Protein AF-E9N9M7-F1 (afdb_monomer_lite)

Structure (mmCIF, N/CA/C/O backbone):
data_AF-E9N9M7-F1
#
_entry.id   AF-E9N9M7-F1
#
loop_
_atom_site.group_PDB
_atom_site.id
_atom_site.type_symbol
_atom_site.label_atom_id
_atom_site.label_alt_id
_atom_site.label_comp_id
_atom_site.label_asym_id
_atom_site.label_entity_id
_atom_site.label_seq_id
_atom_site.pdbx_PDB_ins_code
_atom_site.Cartn_x
_atom_site.Cartn_y
_atom_site.Cartn_z
_atom_site.occupancy
_atom_site.B_iso_or_equiv
_atom_site.auth_seq_id
_atom_site.auth_comp_id
_atom_site.auth_asym_id
_atom_site.auth_atom_id
_atom_site.pdbx_PDB_model_num
ATOM 1 N N . GLU A 1 1 ? 4.273 -11.406 -5.659 1.00 86.25 1 GLU A N 1
ATOM 2 C CA . GLU A 1 1 ? 4.274 -11.816 -7.077 1.00 86.25 1 GLU A CA 1
ATOM 3 C C . GLU A 1 1 ? 3.902 -10.610 -7.910 1.00 86.25 1 GLU A C 1
ATOM 5 O O . GLU A 1 1 ? 3.077 -9.820 -7.456 1.00 86.25 1 GLU A O 1
ATOM 10 N N . VAL A 1 2 ? 4.544 -10.433 -9.061 1.00 89.88 2 VAL A N 1
ATOM 11 C CA . VAL A 1 2 ? 4.288 -9.304 -9.957 1.00 89.88 2 VAL A CA 1
ATOM 12 C C . VAL A 1 2 ? 4.095 -9.856 -11.361 1.00 89.88 2 VAL A C 1
ATOM 14 O O . VAL A 1 2 ? 4.960 -10.567 -11.859 1.00 89.88 2 VAL A O 1
ATOM 17 N N . VAL A 1 3 ? 2.969 -9.521 -11.983 1.00 90.88 3 VAL A N 1
ATOM 18 C CA . VAL A 1 3 ? 2.641 -9.891 -13.361 1.00 90.88 3 VAL A CA 1
ATOM 19 C C . VAL A 1 3 ? 2.514 -8.609 -14.167 1.00 90.88 3 VAL A C 1
ATOM 21 O O . VAL A 1 3 ? 1.747 -7.718 -13.808 1.00 90.88 3 VAL A O 1
ATOM 24 N N . VAL A 1 4 ? 3.272 -8.495 -15.253 1.00 90.06 4 VAL A N 1
ATOM 25 C CA . VAL A 1 4 ? 3.254 -7.320 -16.129 1.00 90.06 4 VAL A CA 1
ATOM 26 C C . VAL A 1 4 ? 2.628 -7.716 -17.454 1.00 90.06 4 VAL A C 1
ATOM 28 O O . VAL A 1 4 ? 3.071 -8.663 -18.094 1.00 90.06 4 VAL A O 1
ATOM 31 N N . THR A 1 5 ? 1.601 -6.984 -17.874 1.00 90.62 5 THR A N 1
ATOM 32 C CA . THR A 1 5 ? 0.935 -7.195 -19.163 1.00 90.62 5 THR A CA 1
ATOM 33 C C . THR A 1 5 ? 1.046 -5.938 -20.011 1.00 90.62 5 THR A C 1
ATOM 35 O O . THR A 1 5 ? 0.741 -4.833 -19.561 1.00 90.62 5 THR A O 1
ATOM 38 N N . LEU A 1 6 ? 1.512 -6.086 -21.248 1.00 89.94 6 LEU A N 1
ATOM 39 C CA . LEU A 1 6 ? 1.585 -4.973 -22.184 1.00 89.94 6 LEU A CA 1
ATOM 40 C C . LEU A 1 6 ? 0.181 -4.647 -22.706 1.00 89.94 6 LEU A C 1
ATOM 42 O O . LEU A 1 6 ? -0.556 -5.534 -23.126 1.00 89.94 6 LEU A O 1
ATOM 46 N N . ARG A 1 7 ? -0.189 -3.365 -22.679 1.00 88.75 7 ARG A N 1
ATOM 47 C CA . ARG A 1 7 ? -1.465 -2.864 -23.222 1.00 88.75 7 ARG A CA 1
ATOM 48 C C . ARG A 1 7 ? -1.293 -2.090 -24.526 1.00 88.75 7 ARG A C 1
ATOM 50 O O . ARG A 1 7 ? -2.278 -1.797 -25.193 1.00 88.75 7 ARG A O 1
ATOM 57 N N . SER A 1 8 ? -0.055 -1.740 -24.862 1.00 85.88 8 SER A N 1
ATOM 58 C CA . SER A 1 8 ? 0.281 -0.993 -26.075 1.00 85.88 8 SER A CA 1
ATOM 59 C C . SER A 1 8 ? 0.138 -1.872 -27.311 1.00 85.88 8 SER A C 1
ATOM 61 O O . SER A 1 8 ? 0.476 -3.053 -27.269 1.00 85.88 8 SER A O 1
ATOM 63 N N . SER A 1 9 ? -0.331 -1.285 -28.413 1.00 86.06 9 SER A N 1
ATOM 64 C CA . SER A 1 9 ? -0.387 -1.967 -29.710 1.00 86.06 9 SER A CA 1
ATOM 65 C C . SER A 1 9 ? 1.020 -2.386 -30.170 1.00 86.06 9 SER A C 1
ATOM 67 O O . SER A 1 9 ? 1.959 -1.612 -29.956 1.00 86.06 9 SER A O 1
ATOM 69 N N . PRO A 1 10 ? 1.187 -3.541 -30.844 1.00 82.81 10 PRO A N 1
ATOM 70 C CA . PRO A 1 10 ? 2.479 -3.983 -31.373 1.00 82.81 10 PRO A CA 1
ATOM 71 C C . PRO A 1 10 ? 3.189 -2.935 -32.241 1.00 82.81 10 PRO A C 1
ATOM 73 O O . PRO A 1 10 ? 4.404 -2.802 -32.173 1.00 82.81 10 PRO A O 1
ATOM 76 N N . ASN A 1 11 ? 2.442 -2.109 -32.981 1.00 83.75 11 ASN A N 1
ATOM 77 C CA . ASN A 1 11 ? 3.014 -1.057 -33.835 1.00 83.75 11 ASN A CA 1
ATOM 78 C C . ASN A 1 11 ? 3.711 0.067 -33.042 1.00 83.75 11 ASN A C 1
ATOM 80 O O . ASN A 1 11 ? 4.508 0.816 -33.604 1.00 83.75 11 ASN A O 1
ATOM 84 N N . LEU A 1 12 ? 3.405 0.193 -31.746 1.00 81.50 12 LEU A N 1
ATOM 85 C CA . LEU A 1 12 ? 3.995 1.165 -30.820 1.00 81.50 12 LEU A CA 1
ATOM 86 C C . LEU A 1 12 ? 5.174 0.578 -30.033 1.00 81.50 12 LEU A C 1
ATOM 88 O O . LEU A 1 12 ? 5.765 1.275 -29.207 1.00 81.50 12 LEU A O 1
ATOM 92 N N . LEU A 1 13 ? 5.534 -0.685 -30.274 1.00 82.88 13 LEU A N 1
ATOM 93 C CA . LEU A 1 13 ? 6.699 -1.300 -29.652 1.00 82.88 13 LEU A CA 1
ATOM 94 C C . LEU A 1 13 ? 7.993 -0.698 -30.204 1.00 82.88 13 LEU A C 1
ATOM 96 O O . LEU A 1 13 ? 8.053 -0.380 -31.391 1.00 82.88 13 LEU A O 1
ATOM 100 N N . PRO A 1 14 ? 9.027 -0.515 -29.371 1.00 83.12 14 PRO A N 1
ATOM 101 C CA . PRO A 1 14 ? 10.358 -0.191 -29.865 1.00 83.12 14 PRO A CA 1
ATOM 102 C C . PRO A 1 14 ? 10.853 -1.256 -30.852 1.00 83.12 14 PRO A C 1
ATOM 104 O O . PRO A 1 14 ? 10.615 -2.442 -30.645 1.00 83.12 14 PRO A O 1
ATOM 107 N N . SER A 1 15 ? 11.579 -0.843 -31.889 1.00 82.50 15 SER A N 1
ATOM 108 C CA . SER A 1 15 ? 12.156 -1.760 -32.882 1.00 82.50 15 SER A CA 1
ATOM 109 C C . SER A 1 15 ? 13.509 -2.357 -32.471 1.00 82.50 15 SER A C 1
ATOM 111 O O . SER A 1 15 ? 14.074 -3.148 -33.221 1.00 82.50 15 SER A O 1
ATOM 113 N N . CYS A 1 16 ? 14.061 -1.962 -31.320 1.00 82.94 16 CYS A N 1
ATOM 114 C CA . CYS A 1 16 ? 15.373 -2.415 -30.865 1.00 82.94 16 CYS A CA 1
ATOM 115 C C . CYS A 1 16 ? 15.294 -3.678 -29.995 1.00 82.94 16 CYS A C 1
ATOM 117 O O . CYS A 1 16 ? 14.328 -3.866 -29.258 1.00 82.94 16 CYS A O 1
ATOM 119 N N . GLU A 1 17 ? 16.341 -4.509 -30.030 1.00 80.81 17 GLU A N 1
ATOM 120 C CA . GLU A 1 17 ? 16.419 -5.733 -29.215 1.00 80.81 17 GLU A CA 1
ATOM 121 C C . GLU A 1 17 ? 16.542 -5.452 -27.708 1.00 80.81 17 GLU A C 1
ATOM 123 O O . GLU A 1 17 ? 16.018 -6.213 -26.897 1.00 80.81 17 GLU A O 1
ATOM 128 N N . GLN A 1 18 ? 17.210 -4.358 -27.315 1.00 84.19 18 GLN A N 1
ATOM 129 C CA . GLN A 1 18 ? 17.447 -4.006 -25.907 1.00 84.19 18 GLN A CA 1
ATOM 130 C C . GLN A 1 18 ? 17.050 -2.555 -25.595 1.00 84.19 18 GLN A C 1
ATOM 132 O O . GLN A 1 18 ? 17.902 -1.668 -25.502 1.00 84.19 18 GLN A O 1
ATOM 137 N N . PRO A 1 19 ? 15.746 -2.281 -25.427 1.00 87.94 19 PRO A N 1
ATOM 138 C CA . PRO A 1 19 ? 15.275 -0.975 -24.984 1.00 87.94 19 PRO A CA 1
ATOM 139 C C . PRO A 1 19 ? 15.653 -0.700 -23.523 1.00 87.94 19 PRO A C 1
ATOM 141 O O . PRO A 1 19 ? 15.460 -1.533 -22.638 1.00 87.94 19 PRO A O 1
ATOM 144 N N . ALA A 1 20 ? 16.108 0.522 -23.242 1.00 89.44 20 ALA A N 1
ATOM 145 C CA . ALA A 1 20 ? 16.276 1.007 -21.877 1.00 89.44 20 ALA A CA 1
ATOM 146 C C . ALA A 1 20 ? 14.936 1.534 -21.340 1.00 89.44 20 ALA A C 1
ATOM 148 O O . ALA A 1 20 ? 14.353 2.468 -21.901 1.00 89.44 20 ALA A O 1
ATOM 149 N N . PHE A 1 21 ? 14.452 0.959 -20.238 1.00 88.94 21 PHE A N 1
ATOM 150 C CA . PHE A 1 21 ? 13.166 1.323 -19.646 1.00 88.94 21 PHE A CA 1
ATOM 151 C C . PHE A 1 21 ? 13.308 2.331 -18.506 1.00 88.94 21 PHE A C 1
ATOM 153 O O . PHE A 1 21 ? 14.183 2.221 -17.651 1.00 88.94 21 PHE A O 1
ATOM 160 N N . SER A 1 22 ? 12.405 3.308 -18.460 1.00 87.56 22 SER A N 1
ATOM 161 C CA . SER A 1 22 ? 12.300 4.252 -17.344 1.00 87.56 22 SER A CA 1
ATOM 162 C C . SER A 1 22 ? 10.844 4.601 -17.053 1.00 87.56 22 SER A C 1
ATOM 164 O O . SER A 1 22 ? 10.018 4.647 -17.961 1.00 87.56 22 SER A O 1
ATOM 166 N N . MET A 1 23 ? 10.515 4.855 -15.789 1.00 82.81 23 MET A N 1
ATOM 167 C CA . MET A 1 23 ? 9.164 5.238 -15.369 1.00 82.81 23 MET A CA 1
ATOM 168 C C . MET A 1 23 ? 8.992 6.758 -15.420 1.00 82.81 23 MET A C 1
ATOM 170 O O . MET A 1 23 ? 9.863 7.506 -14.975 1.00 82.81 23 MET A O 1
ATOM 174 N N . THR A 1 24 ? 7.849 7.241 -15.913 1.00 70.00 24 THR A N 1
ATOM 175 C CA . THR A 1 24 ? 7.548 8.681 -15.933 1.00 70.00 24 THR A CA 1
ATOM 176 C C . THR A 1 24 ? 6.996 9.139 -14.588 1.00 70.00 24 THR A C 1
ATOM 178 O O . THR A 1 24 ? 5.780 9.145 -14.420 1.00 70.00 24 THR A O 1
ATOM 181 N N . GLY A 1 25 ? 7.862 9.479 -13.625 1.00 62.88 25 GLY A N 1
ATOM 182 C CA . GLY A 1 25 ? 7.582 10.292 -12.419 1.00 62.88 25 GLY A CA 1
ATOM 183 C C . GLY A 1 25 ? 6.390 9.919 -11.517 1.00 62.88 25 GLY A C 1
ATOM 184 O O . GLY A 1 25 ? 6.122 10.603 -10.535 1.00 62.88 25 GLY A O 1
ATOM 185 N N . SER A 1 26 ? 5.648 8.863 -11.828 1.00 62.75 26 SER A N 1
ATOM 186 C CA . SER A 1 26 ? 4.388 8.529 -11.185 1.00 62.75 26 SER A CA 1
ATOM 187 C C . SER A 1 26 ? 4.698 7.612 -10.017 1.00 62.75 26 SER A C 1
ATOM 189 O O . SER A 1 26 ? 5.204 6.512 -10.210 1.00 62.75 26 SER A O 1
ATOM 191 N N . ALA A 1 27 ? 4.351 8.041 -8.805 1.00 62.69 27 ALA A N 1
ATOM 192 C CA . ALA A 1 27 ? 4.551 7.284 -7.566 1.00 62.69 27 ALA A CA 1
ATOM 193 C C . ALA A 1 27 ? 3.753 5.960 -7.495 1.00 62.69 27 ALA A C 1
ATOM 195 O O . ALA A 1 27 ? 3.807 5.250 -6.491 1.00 62.69 27 ALA A O 1
ATOM 196 N N . LYS A 1 28 ? 2.967 5.634 -8.529 1.00 75.88 28 LYS A N 1
ATOM 197 C CA . LYS A 1 28 ? 2.136 4.435 -8.576 1.00 75.88 28 LYS A CA 1
ATOM 198 C C . LYS A 1 28 ? 2.958 3.260 -9.110 1.00 75.88 28 LYS A C 1
ATOM 200 O O . LYS A 1 28 ? 3.323 3.233 -10.279 1.00 75.88 28 LYS A O 1
ATOM 205 N N . LEU A 1 29 ? 3.221 2.292 -8.237 1.00 81.88 29 LEU A N 1
ATOM 206 C CA . LEU A 1 29 ? 4.053 1.118 -8.530 1.00 81.88 29 LEU A CA 1
ATOM 207 C C . LEU A 1 29 ? 3.305 -0.003 -9.277 1.00 81.88 29 LEU A C 1
ATOM 209 O O . LEU A 1 29 ? 3.936 -0.911 -9.807 1.00 81.88 29 LEU A O 1
ATOM 213 N N . TRP A 1 30 ? 1.971 0.036 -9.308 1.00 89.06 30 TRP A N 1
ATOM 214 C CA . TRP A 1 30 ? 1.120 -1.004 -9.896 1.00 89.06 30 TRP A CA 1
ATOM 215 C C . TRP A 1 30 ? -0.164 -0.432 -10.516 1.00 89.06 30 TRP A C 1
ATOM 217 O O . TRP A 1 30 ? -0.496 0.741 -10.349 1.00 89.06 30 TRP A O 1
ATOM 227 N N . GLY A 1 31 ? -0.925 -1.265 -11.218 1.00 88.06 31 GLY A N 1
ATOM 228 C CA . GLY A 1 31 ? -2.051 -0.878 -12.062 1.00 88.06 31 GLY A CA 1
ATOM 229 C C . GLY A 1 31 ? -1.587 -0.443 -13.453 1.00 88.06 31 GLY A C 1
ATOM 230 O O . GLY A 1 31 ? -0.550 -0.888 -13.939 1.00 88.06 31 GLY A O 1
ATOM 231 N N . ASN A 1 32 ? -2.361 0.424 -14.107 1.00 89.19 32 ASN A N 1
ATOM 232 C CA . ASN A 1 32 ? -1.973 0.988 -15.400 1.00 89.19 32 ASN A CA 1
ATOM 233 C C . ASN A 1 32 ? -0.863 2.019 -15.198 1.00 89.19 32 ASN A C 1
ATOM 235 O O . ASN A 1 32 ? -1.092 3.055 -14.569 1.00 89.19 32 ASN A O 1
ATOM 239 N N . VAL A 1 33 ? 0.319 1.727 -15.732 1.00 89.38 33 VAL A N 1
ATOM 240 C CA . VAL A 1 33 ? 1.496 2.589 -15.648 1.00 89.38 33 VAL A CA 1
ATOM 241 C C . VAL A 1 33 ? 2.103 2.797 -17.030 1.00 89.38 33 VAL A C 1
ATOM 243 O O . VAL A 1 33 ? 1.979 1.952 -17.919 1.00 89.38 33 VAL A O 1
ATOM 246 N N . ASN A 1 34 ? 2.755 3.944 -17.200 1.00 89.38 34 ASN A N 1
ATOM 247 C CA . ASN A 1 34 ? 3.455 4.295 -18.426 1.00 89.38 34 ASN A CA 1
ATOM 248 C C . ASN A 1 34 ? 4.957 4.119 -18.222 1.00 89.38 34 ASN A C 1
ATOM 250 O O . ASN A 1 34 ? 5.557 4.721 -17.327 1.00 89.38 34 ASN A O 1
ATOM 254 N N . VAL A 1 35 ? 5.550 3.309 -19.086 1.00 89.75 35 VAL A N 1
ATOM 255 C CA . VAL A 1 35 ? 6.985 3.067 -19.155 1.00 89.75 35 VAL A CA 1
ATOM 256 C C . VAL A 1 35 ? 7.498 3.722 -20.428 1.00 89.75 35 VAL A C 1
ATOM 258 O O . VAL A 1 35 ? 6.933 3.551 -21.503 1.00 89.75 35 VAL A O 1
ATOM 261 N N . VAL A 1 36 ? 8.580 4.477 -20.327 1.00 90.31 36 VAL A N 1
ATOM 262 C CA . VAL A 1 36 ? 9.314 4.959 -21.495 1.00 90.31 36 VAL A CA 1
ATOM 263 C C . VAL A 1 36 ? 10.323 3.899 -21.886 1.00 90.31 36 VAL A C 1
ATOM 265 O O . VAL A 1 36 ? 11.18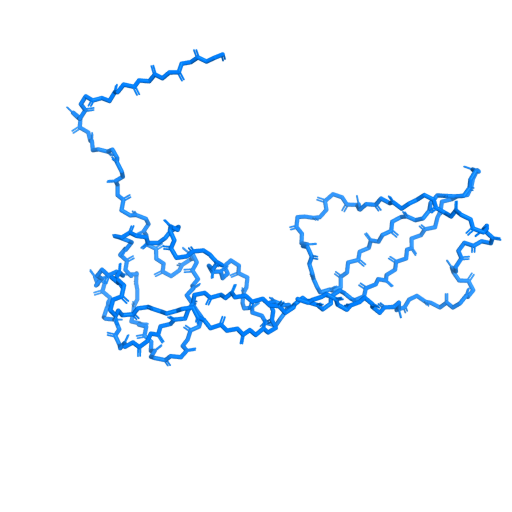9 3.566 -21.079 1.00 90.31 36 VAL A O 1
ATOM 268 N N . ALA A 1 37 ? 10.240 3.440 -23.127 1.00 91.00 37 ALA A N 1
ATOM 269 C CA . ALA A 1 37 ? 11.289 2.681 -23.782 1.00 91.00 37 ALA A CA 1
ATOM 270 C C . ALA A 1 37 ? 12.158 3.643 -24.600 1.00 91.00 37 ALA A C 1
ATOM 272 O O . ALA A 1 37 ? 11.648 4.379 -25.450 1.00 91.00 37 ALA A O 1
ATOM 273 N N . ARG A 1 38 ? 13.463 3.663 -24.330 1.00 90.31 38 ARG A N 1
ATOM 274 C CA . ARG A 1 38 ? 14.453 4.376 -25.142 1.00 90.31 38 ARG A CA 1
ATOM 275 C C . ARG A 1 38 ? 15.258 3.375 -25.962 1.00 90.31 38 ARG A C 1
ATOM 277 O O . ARG A 1 38 ? 15.834 2.450 -25.396 1.00 90.31 38 ARG A O 1
ATOM 284 N N . CYS A 1 39 ? 15.321 3.603 -27.267 1.00 89.31 39 CYS A N 1
ATOM 285 C CA . CYS A 1 39 ? 16.141 2.859 -28.216 1.00 89.31 39 CYS A CA 1
ATOM 286 C C . CYS A 1 39 ? 17.012 3.851 -28.976 1.00 89.31 39 CYS A C 1
ATOM 288 O O . CYS A 1 39 ? 16.501 4.519 -29.867 1.00 89.31 39 CYS A O 1
ATOM 290 N N . ALA A 1 40 ? 18.299 3.962 -28.645 1.00 84.25 40 ALA A N 1
ATOM 291 C CA . ALA A 1 40 ? 19.201 4.940 -29.265 1.00 84.25 40 ALA A CA 1
ATOM 292 C C . ALA A 1 40 ? 18.555 6.346 -29.374 1.00 84.25 40 ALA A C 1
ATOM 294 O O . ALA A 1 40 ? 18.371 7.006 -28.352 1.00 84.25 40 ALA A O 1
ATOM 295 N N . ASN A 1 41 ? 18.151 6.769 -30.580 1.00 82.88 41 ASN A N 1
ATOM 296 C CA . ASN A 1 41 ? 17.529 8.073 -30.854 1.00 82.88 41 ASN A CA 1
ATOM 297 C C . ASN A 1 41 ? 15.988 8.084 -30.802 1.00 82.88 41 ASN A C 1
ATOM 299 O O . ASN A 1 41 ? 15.373 9.131 -30.989 1.00 82.88 41 ASN A O 1
ATOM 303 N N . GLU A 1 42 ? 15.347 6.945 -30.551 1.00 85.69 42 GLU A N 1
ATOM 304 C CA . GLU A 1 42 ? 13.897 6.814 -30.479 1.00 85.69 42 GLU A CA 1
ATOM 305 C C . GLU A 1 42 ? 13.410 6.692 -29.030 1.00 85.69 42 GLU A C 1
ATOM 307 O O . GLU A 1 42 ? 13.970 5.972 -28.197 1.00 85.69 42 GLU A O 1
ATOM 312 N N . LYS A 1 43 ? 12.312 7.387 -28.729 1.00 88.69 43 LYS A N 1
ATOM 313 C CA . LYS A 1 43 ? 11.629 7.334 -27.439 1.00 88.69 43 LYS A CA 1
ATOM 314 C C . LYS A 1 43 ? 10.174 6.944 -27.661 1.00 88.69 43 LYS A C 1
ATOM 316 O O . LYS A 1 43 ? 9.421 7.705 -28.262 1.00 88.69 43 LYS A O 1
ATOM 321 N N . ARG A 1 44 ? 9.764 5.798 -27.118 1.00 89.00 44 ARG A N 1
ATOM 322 C CA . ARG A 1 44 ? 8.376 5.321 -27.168 1.00 89.00 44 ARG A CA 1
ATOM 323 C C . ARG A 1 44 ? 7.771 5.222 -25.777 1.00 89.00 44 ARG A C 1
ATOM 325 O O . ARG A 1 44 ? 8.459 4.929 -24.800 1.00 89.00 44 ARG A O 1
ATOM 332 N N . TYR A 1 45 ? 6.471 5.471 -25.694 1.00 88.94 45 TYR A N 1
ATOM 333 C CA . TYR A 1 45 ? 5.697 5.333 -24.467 1.00 88.94 45 TYR A CA 1
ATOM 334 C C . TYR A 1 45 ? 4.889 4.045 -24.538 1.00 88.94 45 TYR A C 1
ATOM 336 O O . TYR A 1 45 ? 4.070 3.868 -25.435 1.00 88.94 45 TYR A O 1
ATOM 344 N N . LEU A 1 46 ? 5.129 3.157 -23.581 1.00 89.88 46 LEU A N 1
ATOM 345 C CA . LEU A 1 46 ? 4.455 1.880 -23.454 1.00 89.88 46 LEU A CA 1
ATOM 346 C C . LEU A 1 46 ? 3.528 1.925 -22.245 1.00 89.88 46 LEU A C 1
ATOM 348 O O . LEU A 1 46 ? 3.961 2.084 -21.104 1.00 89.88 46 LEU A O 1
ATOM 352 N N . GLN A 1 47 ? 2.239 1.755 -22.496 1.00 90.50 47 GLN A N 1
ATOM 353 C CA . GLN A 1 47 ? 1.267 1.459 -21.463 1.00 90.50 47 GLN A CA 1
ATOM 354 C C . GLN A 1 47 ? 1.357 -0.023 -21.088 1.00 90.50 47 GLN A C 1
ATOM 356 O O . GLN A 1 47 ? 1.210 -0.909 -21.941 1.00 90.50 47 GLN A O 1
ATOM 361 N N . VAL A 1 48 ? 1.564 -0.284 -19.801 1.00 90.75 48 VAL A N 1
ATOM 362 C CA . VAL A 1 48 ? 1.573 -1.625 -19.212 1.00 90.75 48 VAL A CA 1
ATOM 363 C C . VAL A 1 48 ? 0.617 -1.668 -18.022 1.00 90.75 48 VAL A C 1
ATOM 365 O O . VAL A 1 48 ? 0.402 -0.672 -17.330 1.00 90.75 48 VAL A O 1
ATOM 368 N N . ASN A 1 49 ? 0.024 -2.828 -17.776 1.00 91.12 49 ASN A N 1
ATOM 369 C CA . ASN A 1 49 ? -0.735 -3.109 -16.570 1.00 91.12 49 ASN A CA 1
ATOM 370 C C . ASN A 1 49 ? 0.106 -4.018 -15.666 1.00 91.12 49 ASN A C 1
ATOM 372 O O . ASN A 1 49 ? 0.397 -5.162 -16.014 1.00 91.12 49 ASN A O 1
ATOM 376 N N . VAL A 1 50 ? 0.522 -3.472 -14.525 1.00 91.56 50 VAL A N 1
ATOM 377 C CA . VAL A 1 50 ? 1.336 -4.153 -13.516 1.00 91.56 50 VAL A CA 1
ATOM 378 C C . VAL A 1 50 ? 0.417 -4.641 -12.407 1.00 91.56 50 VAL A C 1
ATOM 380 O O . VAL A 1 50 ? -0.102 -3.856 -11.617 1.00 91.56 50 VAL A O 1
ATOM 383 N N . GLN A 1 51 ? 0.209 -5.943 -12.334 1.00 93.25 51 GLN A N 1
ATOM 384 C CA . GLN A 1 51 ? -0.570 -6.583 -11.286 1.00 93.25 51 GLN A CA 1
ATOM 385 C C . GLN A 1 51 ? 0.385 -7.019 -10.185 1.00 93.25 51 GLN A C 1
ATOM 387 O O . GLN A 1 51 ? 1.300 -7.805 -10.423 1.00 93.25 51 GLN A O 1
ATOM 392 N N . ALA A 1 52 ? 0.193 -6.491 -8.980 1.00 92.44 52 ALA A N 1
ATOM 393 C CA . ALA A 1 52 ? 1.041 -6.805 -7.840 1.00 92.44 52 ALA A CA 1
ATOM 394 C C . ALA A 1 52 ? 0.219 -7.553 -6.795 1.00 92.44 52 ALA A C 1
ATOM 396 O O . ALA A 1 52 ? -0.788 -7.045 -6.313 1.00 92.44 52 ALA A O 1
ATOM 397 N N . THR A 1 53 ? 0.670 -8.744 -6.415 1.00 94.19 53 THR A N 1
ATOM 398 C CA . THR A 1 53 ? 0.099 -9.517 -5.310 1.00 94.19 53 THR A CA 1
ATOM 399 C C . THR A 1 53 ? 1.068 -9.498 -4.139 1.00 94.19 53 THR A C 1
ATOM 401 O O . THR A 1 53 ? 2.227 -9.915 -4.264 1.00 94.19 53 THR A O 1
ATOM 404 N N . GLY A 1 54 ? 0.587 -9.053 -2.983 1.00 93.94 54 GLY A N 1
ATOM 405 C CA . GLY A 1 54 ? 1.396 -8.898 -1.782 1.00 93.94 54 GLY A CA 1
ATOM 406 C C . GLY A 1 54 ? 0.557 -8.847 -0.516 1.00 93.94 54 GLY A C 1
ATOM 407 O O . GLY A 1 54 ? -0.656 -9.054 -0.548 1.00 93.94 54 GLY A O 1
ATOM 408 N N . ASN A 1 55 ? 1.230 -8.603 0.604 1.00 94.81 55 ASN A N 1
ATOM 409 C CA . ASN A 1 55 ? 0.575 -8.489 1.898 1.00 94.81 55 ASN A CA 1
ATOM 410 C C . ASN A 1 55 ? 0.108 -7.045 2.115 1.00 94.81 55 ASN A C 1
ATOM 412 O O . ASN A 1 55 ? 0.815 -6.099 1.772 1.00 94.81 55 ASN A O 1
ATOM 416 N N . TYR A 1 56 ? -1.076 -6.892 2.690 1.00 94.94 56 TYR A N 1
ATOM 417 C CA . TYR A 1 56 ? -1.651 -5.623 3.103 1.00 94.94 56 TYR A CA 1
ATOM 418 C C . TYR A 1 56 ? -2.340 -5.787 4.453 1.00 94.94 56 TYR A C 1
ATOM 420 O O . TYR A 1 56 ? -2.702 -6.892 4.859 1.00 94.94 56 TYR A O 1
ATOM 428 N N . VAL A 1 57 ? -2.522 -4.681 5.162 1.00 95.00 57 VAL A N 1
ATOM 429 C CA . VAL A 1 57 ? -3.163 -4.693 6.471 1.00 95.00 57 VAL A CA 1
ATOM 430 C C . VAL A 1 57 ? -4.677 -4.644 6.305 1.00 95.00 57 VAL A C 1
ATOM 432 O O . VAL A 1 57 ? -5.226 -3.735 5.678 1.00 95.00 57 VAL A O 1
ATOM 435 N N . ALA A 1 58 ? -5.357 -5.613 6.905 1.00 96.00 58 ALA A N 1
ATOM 436 C CA . ALA A 1 58 ? -6.805 -5.690 6.971 1.00 96.00 58 ALA A CA 1
ATOM 437 C C . ALA A 1 58 ? -7.283 -5.715 8.423 1.00 96.00 58 ALA A C 1
ATOM 439 O O . ALA A 1 58 ? -6.571 -6.143 9.332 1.00 96.00 58 ALA A O 1
ATOM 440 N N . VAL A 1 59 ? -8.516 -5.278 8.628 1.00 96.00 59 VAL A N 1
ATOM 441 C CA . VAL A 1 59 ? -9.194 -5.325 9.921 1.00 96.00 59 VAL A CA 1
ATOM 442 C C . VAL A 1 59 ? -9.559 -6.779 10.227 1.00 96.00 59 VAL A C 1
ATOM 444 O O . VAL A 1 59 ? -10.194 -7.449 9.411 1.00 96.00 59 VAL A O 1
ATOM 447 N N . ALA A 1 60 ? -9.130 -7.286 11.379 1.00 95.56 60 ALA A N 1
ATOM 448 C CA . ALA A 1 60 ? -9.424 -8.641 11.842 1.00 95.56 60 ALA A CA 1
ATOM 449 C C . ALA A 1 60 ? -10.691 -8.686 12.709 1.00 95.56 60 ALA A C 1
ATOM 451 O O . ALA A 1 60 ? -11.491 -9.607 12.574 1.00 95.56 60 ALA A O 1
ATOM 452 N N . ALA A 1 61 ? -10.898 -7.663 13.541 1.00 95.06 61 ALA A N 1
ATOM 453 C CA . ALA A 1 61 ? -12.045 -7.518 14.435 1.00 95.06 61 ALA A CA 1
ATOM 454 C C . ALA A 1 61 ? -12.606 -6.087 14.358 1.00 95.06 61 ALA A C 1
ATOM 456 O O . ALA A 1 61 ? -11.857 -5.183 13.984 1.00 95.06 61 ALA A O 1
ATOM 457 N N . PRO A 1 62 ? -13.889 -5.850 14.692 1.00 94.44 62 PRO A N 1
ATOM 458 C CA . PRO A 1 62 ? -14.484 -4.517 14.615 1.00 94.44 62 PRO A CA 1
ATOM 459 C C . PRO A 1 62 ? -13.708 -3.497 15.455 1.00 94.44 62 PRO A C 1
ATOM 461 O O . PRO A 1 62 ? -13.370 -3.764 16.608 1.00 94.44 62 PRO A O 1
ATOM 464 N N . ILE A 1 63 ? -13.449 -2.315 14.892 1.00 95.00 63 ILE A N 1
ATOM 465 C CA . ILE A 1 63 ? -12.781 -1.213 15.598 1.00 95.00 63 ILE A CA 1
ATOM 466 C C . ILE A 1 63 ? -13.705 -0.006 15.562 1.00 95.00 63 ILE A C 1
ATOM 468 O O . ILE A 1 63 ? -13.973 0.535 14.492 1.00 95.00 63 ILE A O 1
ATOM 472 N N . ALA A 1 64 ? -14.170 0.426 16.730 1.00 95.56 64 ALA A N 1
ATOM 473 C CA . ALA A 1 64 ? -14.960 1.642 16.843 1.00 95.56 64 ALA A CA 1
ATOM 474 C C . ALA A 1 64 ? -14.108 2.891 16.560 1.00 95.56 64 ALA A C 1
ATOM 476 O O . ALA A 1 64 ? -12.885 2.906 16.754 1.00 95.56 64 ALA A O 1
ATOM 477 N N . ARG A 1 65 ? -14.759 3.978 16.152 1.00 94.81 65 ARG A N 1
ATOM 478 C CA . ARG A 1 65 ? -14.157 5.307 16.048 1.00 94.81 65 ARG A CA 1
ATOM 479 C C . ARG A 1 65 ? -13.474 5.695 17.363 1.00 94.81 65 ARG A C 1
ATOM 481 O O . ARG A 1 65 ? -14.035 5.543 18.440 1.00 94.81 65 ARG A O 1
ATOM 488 N N . GLY A 1 66 ? -12.251 6.215 17.274 1.00 93.25 66 GLY A N 1
ATOM 489 C CA . GLY A 1 66 ? -11.414 6.520 18.439 1.00 93.25 66 GLY A CA 1
ATOM 490 C C . GLY A 1 66 ? -10.699 5.301 19.036 1.00 93.25 66 GLY A C 1
ATOM 491 O O . GLY A 1 66 ? -9.837 5.467 19.898 1.00 93.25 66 GLY A O 1
ATOM 492 N N . GLY A 1 67 ? -10.996 4.089 18.560 1.00 92.50 67 GLY A N 1
ATOM 493 C CA . GLY A 1 67 ? -10.310 2.865 18.953 1.00 92.50 67 GLY A CA 1
ATOM 494 C C . GLY A 1 67 ? -8.870 2.820 18.444 1.00 92.50 67 GLY A C 1
ATOM 495 O O . GLY A 1 67 ? -8.558 3.309 17.354 1.00 92.50 67 GLY A O 1
ATOM 496 N N . LYS A 1 68 ? -7.982 2.216 19.237 1.00 92.00 68 LYS A N 1
ATOM 497 C CA . LYS A 1 68 ? -6.588 1.982 18.848 1.00 92.00 68 LYS A CA 1
ATOM 498 C C . LYS A 1 68 ? -6.476 0.740 17.969 1.00 92.00 68 LYS A C 1
ATOM 500 O O . LYS A 1 68 ? -7.114 -0.279 18.233 1.00 92.00 68 LYS A O 1
ATOM 505 N N . LEU A 1 69 ? -5.624 0.818 16.956 1.00 91.44 69 LEU A N 1
ATOM 506 C CA . LEU A 1 69 ? -5.245 -0.316 16.132 1.00 91.44 69 LEU A CA 1
ATOM 507 C C . LEU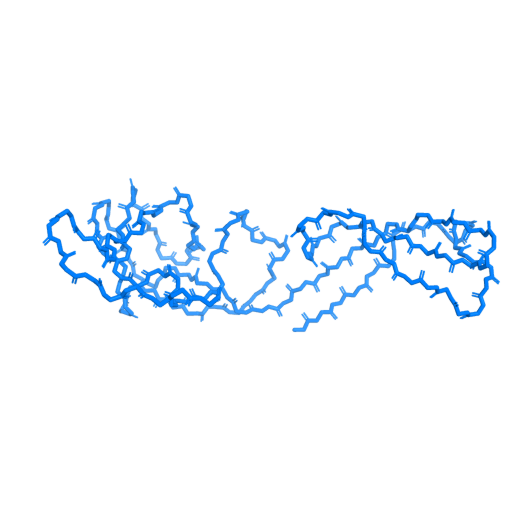 A 1 69 ? -4.161 -1.099 16.878 1.00 91.44 69 LEU A C 1
ATOM 509 O O . LEU A 1 69 ? -3.027 -0.647 17.022 1.00 91.44 69 LEU A O 1
ATOM 513 N N . THR A 1 70 ? -4.539 -2.269 17.382 1.00 89.88 70 THR A N 1
ATOM 514 C CA . THR A 1 70 ? -3.650 -3.203 18.079 1.00 89.88 70 THR A CA 1
ATOM 515 C C . THR A 1 70 ? -3.413 -4.443 17.216 1.00 89.88 70 THR A C 1
ATOM 517 O O . THR A 1 70 ? -4.249 -4.752 16.364 1.00 89.88 70 THR A O 1
ATOM 520 N N . PRO A 1 71 ? -2.335 -5.213 17.454 1.00 87.50 71 PRO A N 1
ATOM 521 C CA . PRO A 1 71 ? -2.085 -6.465 16.735 1.00 87.50 71 PRO A CA 1
ATOM 522 C C . PRO A 1 71 ? -3.218 -7.501 16.836 1.00 87.50 71 PRO A C 1
ATOM 524 O O . PRO A 1 71 ? -3.283 -8.398 16.008 1.00 87.50 71 PRO A O 1
ATOM 527 N N . ALA A 1 72 ? -4.114 -7.384 17.823 1.00 89.38 72 ALA A N 1
ATOM 528 C CA . ALA A 1 72 ? -5.286 -8.250 17.955 1.00 89.38 72 ALA A CA 1
ATOM 529 C C . ALA A 1 72 ? -6.415 -7.890 16.970 1.00 89.38 72 ALA A C 1
ATOM 531 O O . ALA A 1 72 ? -7.191 -8.753 16.568 1.00 89.38 72 ALA A O 1
ATOM 532 N N . ASN A 1 73 ? -6.502 -6.619 16.564 1.00 92.25 73 ASN A N 1
ATOM 533 C CA . ASN A 1 73 ? -7.617 -6.103 15.769 1.00 92.25 73 ASN A CA 1
ATOM 534 C C . ASN A 1 73 ? -7.269 -5.951 14.284 1.00 92.25 73 ASN A C 1
ATOM 536 O O . ASN A 1 73 ? -8.155 -5.704 13.464 1.00 92.25 73 ASN A O 1
ATOM 540 N N . VAL A 1 74 ? -5.994 -6.088 13.921 1.00 93.88 74 VAL A N 1
ATOM 541 C CA . VAL A 1 74 ? -5.507 -6.020 12.541 1.00 93.88 74 VAL A CA 1
ATOM 542 C C . VAL A 1 74 ? -4.692 -7.253 12.188 1.00 93.88 74 VAL A C 1
ATOM 544 O O . VAL A 1 74 ? -4.064 -7.870 13.037 1.00 93.88 74 VAL A O 1
ATOM 547 N N . THR A 1 75 ? -4.678 -7.602 10.909 1.00 94.94 75 THR A N 1
ATOM 548 C CA . THR A 1 75 ? -3.927 -8.746 10.397 1.00 94.94 75 THR A CA 1
ATOM 549 C C . THR A 1 75 ? -3.354 -8.447 9.018 1.00 94.94 75 THR A C 1
ATOM 551 O O . THR A 1 75 ? -3.828 -7.551 8.315 1.00 94.94 75 THR A O 1
ATOM 554 N N . LEU A 1 76 ? -2.330 -9.197 8.618 1.00 94.75 76 LEU A N 1
ATOM 555 C CA . LEU A 1 76 ? -1.807 -9.156 7.259 1.00 94.75 76 LEU A CA 1
ATOM 556 C C . LEU A 1 76 ? -2.588 -10.143 6.394 1.00 94.75 76 LEU A C 1
ATOM 558 O O . LEU A 1 76 ? -2.556 -11.350 6.621 1.00 94.75 76 LEU A O 1
ATOM 562 N N . LYS A 1 77 ? -3.266 -9.626 5.371 1.00 94.69 77 LYS A N 1
ATOM 563 C CA . LYS A 1 77 ? -3.891 -10.429 4.320 1.00 94.69 77 LYS A CA 1
ATOM 564 C C . LYS A 1 77 ? -3.074 -10.340 3.046 1.00 94.69 77 LYS A C 1
ATOM 566 O O . LYS A 1 77 ? -2.490 -9.304 2.746 1.00 94.69 77 LYS A O 1
ATOM 571 N N . ARG A 1 78 ? -3.047 -11.427 2.280 1.00 94.62 78 ARG A N 1
ATOM 572 C CA . ARG A 1 78 ? -2.396 -11.474 0.971 1.00 94.62 78 ARG A CA 1
ATOM 573 C C . ARG A 1 78 ? -3.435 -11.287 -0.128 1.00 94.62 78 ARG A C 1
ATOM 575 O O . ARG A 1 78 ? -4.462 -11.955 -0.111 1.00 94.62 78 ARG A O 1
ATOM 582 N N . GLY A 1 79 ? -3.166 -10.406 -1.086 1.00 93.94 79 GLY A N 1
ATOM 583 C CA . GLY A 1 79 ? -4.078 -10.151 -2.197 1.00 93.94 79 GLY A CA 1
ATOM 584 C C . GLY A 1 79 ? -3.527 -9.176 -3.232 1.00 93.94 79 GLY A C 1
ATOM 585 O O . GLY A 1 79 ? -2.361 -8.779 -3.185 1.00 93.94 79 GLY A O 1
ATOM 586 N N . ARG A 1 80 ? -4.387 -8.819 -4.186 1.00 93.12 80 ARG A N 1
ATOM 587 C CA . ARG A 1 80 ? -4.092 -7.923 -5.309 1.00 93.12 80 ARG A CA 1
ATOM 588 C C . ARG A 1 80 ? -3.982 -6.477 -4.839 1.00 93.12 80 ARG A C 1
ATOM 590 O O . ARG A 1 80 ? -4.991 -5.826 -4.593 1.00 93.12 80 ARG A O 1
ATOM 597 N N . LEU A 1 81 ? -2.757 -5.968 -4.739 1.00 92.31 81 LEU A N 1
ATOM 598 C CA . LEU A 1 81 ? -2.452 -4.607 -4.293 1.00 92.31 81 LEU A CA 1
ATOM 599 C C . LEU A 1 81 ? -2.961 -3.540 -5.268 1.00 92.31 81 LEU A C 1
ATOM 601 O O . LEU A 1 81 ? -3.278 -2.425 -4.864 1.00 92.31 81 LEU A O 1
ATOM 605 N N . ASP A 1 82 ? -3.067 -3.885 -6.549 1.00 89.56 82 ASP A N 1
ATOM 606 C CA . ASP A 1 82 ? -3.573 -3.001 -7.596 1.00 89.56 82 ASP A CA 1
ATOM 607 C C . ASP A 1 82 ? -5.083 -2.770 -7.554 1.00 89.56 82 ASP A C 1
ATOM 609 O O . ASP A 1 82 ? -5.551 -1.762 -8.083 1.00 89.56 82 ASP A O 1
ATOM 613 N N . GLN A 1 83 ? -5.818 -3.652 -6.877 1.00 91.44 83 GLN A N 1
ATOM 614 C CA . GLN A 1 83 ? -7.255 -3.519 -6.636 1.00 91.44 83 GLN A CA 1
ATOM 615 C C . GLN A 1 83 ? -7.565 -2.868 -5.283 1.00 91.44 83 GLN A C 1
ATOM 617 O O . GLN A 1 83 ? -8.720 -2.545 -5.003 1.00 91.44 83 GLN A O 1
ATOM 622 N N . LEU A 1 84 ? -6.554 -2.675 -4.430 1.00 92.44 84 LEU A N 1
ATOM 623 C CA . LEU A 1 84 ? -6.760 -2.058 -3.128 1.00 92.44 84 LEU A CA 1
ATOM 624 C C . LEU A 1 84 ? -7.065 -0.563 -3.273 1.00 92.44 84 LEU A C 1
ATOM 626 O O . LEU A 1 84 ? -6.523 0.109 -4.159 1.00 92.44 84 LEU A O 1
ATOM 630 N N . PRO A 1 85 ? -7.875 -0.005 -2.357 1.00 91.12 85 PRO A N 1
ATOM 631 C CA . PRO A 1 85 ? -8.066 1.431 -2.267 1.00 91.12 85 PRO A CA 1
ATOM 632 C C . PRO A 1 85 ? -6.730 2.184 -2.153 1.00 91.12 85 PRO A C 1
ATOM 634 O O . PRO A 1 85 ? -5.754 1.661 -1.593 1.00 91.12 85 PRO A O 1
ATOM 637 N N . PRO A 1 86 ? -6.664 3.434 -2.637 1.00 87.94 86 PRO A N 1
ATOM 638 C CA . PRO A 1 86 ? -5.456 4.236 -2.522 1.00 87.94 86 PRO A CA 1
ATOM 639 C C . PRO A 1 86 ? -5.055 4.397 -1.052 1.00 87.94 86 PRO A C 1
ATOM 641 O O . PRO A 1 86 ? -5.900 4.488 -0.165 1.00 87.94 86 PRO A O 1
ATOM 644 N N . ARG A 1 87 ? -3.742 4.463 -0.796 1.00 89.06 87 ARG A N 1
ATOM 645 C CA . ARG A 1 87 ? -3.180 4.643 0.558 1.00 89.06 87 ARG A CA 1
ATOM 646 C C . ARG A 1 87 ? -3.544 3.509 1.533 1.00 89.06 87 ARG A C 1
ATOM 648 O O . ARG A 1 87 ? -3.532 3.731 2.746 1.00 89.06 87 ARG A O 1
ATOM 655 N N . THR A 1 88 ? -3.843 2.312 1.021 1.00 93.44 88 THR A N 1
ATOM 656 C CA . THR A 1 88 ? -3.923 1.099 1.845 1.00 93.44 88 THR A CA 1
ATOM 657 C C . THR A 1 88 ? -2.567 0.821 2.490 1.00 93.44 88 THR A C 1
ATOM 659 O O . THR A 1 88 ? -1.520 0.958 1.858 1.00 93.44 88 THR A O 1
ATOM 662 N N . VAL A 1 89 ? -2.597 0.466 3.767 1.00 92.69 89 VAL A N 1
ATOM 663 C CA . VAL A 1 89 ? -1.417 0.181 4.577 1.00 92.69 89 VAL A CA 1
ATOM 664 C C . VAL A 1 89 ? -0.869 -1.190 4.196 1.00 92.69 89 VAL A C 1
ATOM 666 O O . VAL A 1 89 ? -1.603 -2.176 4.173 1.00 92.69 89 VAL A O 1
ATOM 669 N N . LEU A 1 90 ? 0.431 -1.255 3.912 1.00 92.44 90 LEU A N 1
ATOM 670 C CA . LEU A 1 90 ? 1.109 -2.488 3.491 1.00 92.44 90 LEU A CA 1
ATOM 671 C C . LEU A 1 90 ? 1.978 -3.091 4.594 1.00 92.44 90 LEU A C 1
ATOM 673 O O . LEU A 1 90 ? 2.257 -4.285 4.582 1.00 92.44 90 LEU A O 1
ATOM 677 N N . ASP A 1 91 ? 2.377 -2.268 5.562 1.00 89.44 91 ASP A N 1
ATOM 678 C CA . ASP A 1 91 ? 3.197 -2.675 6.694 1.00 89.44 91 ASP A CA 1
ATOM 679 C C . ASP A 1 91 ? 2.482 -2.324 8.000 1.00 89.44 91 ASP A C 1
ATOM 681 O O . ASP A 1 91 ? 2.181 -1.162 8.279 1.00 89.44 91 ASP A O 1
ATOM 685 N N . ILE A 1 92 ? 2.240 -3.341 8.825 1.00 87.75 92 ILE A N 1
ATOM 686 C CA . ILE A 1 92 ? 1.588 -3.204 10.130 1.00 87.75 92 ILE A CA 1
ATOM 687 C C . ILE A 1 92 ? 2.353 -2.262 11.074 1.00 87.75 92 ILE A C 1
ATOM 689 O O . ILE A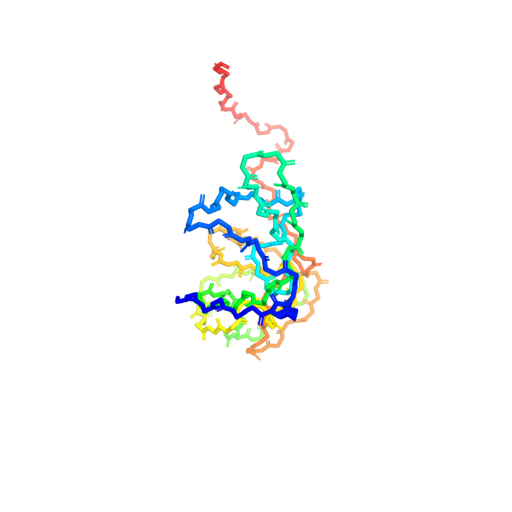 1 92 ? 1.751 -1.597 11.915 1.00 87.75 92 ILE A O 1
ATOM 693 N N . ARG A 1 93 ? 3.674 -2.120 10.902 1.00 85.19 93 ARG A N 1
ATOM 694 C CA . ARG A 1 93 ? 4.508 -1.198 11.691 1.00 85.19 93 ARG A CA 1
ATOM 695 C C . ARG A 1 93 ? 4.158 0.267 11.454 1.00 85.19 93 ARG A C 1
ATOM 697 O O . ARG A 1 93 ? 4.413 1.106 12.316 1.00 85.19 93 ARG A O 1
ATOM 704 N N . GLN A 1 94 ? 3.549 0.581 10.311 1.00 84.19 94 GLN A N 1
ATOM 705 C CA . GLN A 1 94 ? 3.102 1.936 10.009 1.00 84.19 94 GLN A CA 1
ATOM 706 C C . GLN A 1 94 ? 1.883 2.344 10.823 1.00 84.19 94 GLN A C 1
ATOM 708 O O . GLN A 1 94 ? 1.563 3.518 10.816 1.00 84.19 94 GLN A O 1
ATOM 713 N N . ILE A 1 95 ? 1.181 1.427 11.487 1.00 87.44 95 ILE A N 1
ATOM 714 C CA . ILE A 1 95 ? -0.091 1.728 12.163 1.00 87.44 95 ILE A CA 1
ATOM 715 C C . ILE A 1 95 ? -0.106 1.346 13.637 1.00 87.44 95 ILE A C 1
ATOM 717 O O . ILE A 1 95 ? -1.170 1.333 14.253 1.00 87.44 95 ILE A O 1
ATOM 721 N N . GLN A 1 96 ? 1.062 1.042 14.201 1.00 82.25 96 GLN A N 1
ATOM 722 C CA . GLN A 1 96 ? 1.191 0.796 15.632 1.00 82.25 96 GLN A CA 1
ATOM 723 C C . GLN A 1 96 ? 0.671 2.004 16.410 1.00 82.25 96 GLN A C 1
ATOM 725 O O . GLN A 1 96 ? 1.013 3.148 16.099 1.00 82.25 96 GLN A O 1
ATOM 730 N N . ASP A 1 97 ? -0.208 1.729 17.372 1.00 84.12 97 ASP A N 1
ATOM 731 C CA . ASP A 1 97 ? -0.897 2.718 18.203 1.00 84.12 97 ASP A CA 1
ATOM 732 C C . ASP A 1 97 ? -1.740 3.747 17.436 1.00 84.12 97 ASP A C 1
ATOM 734 O O . ASP A 1 97 ? -2.248 4.698 18.035 1.00 84.12 97 ASP A O 1
ATOM 738 N N . ALA A 1 98 ? -1.939 3.573 16.126 1.00 90.94 98 ALA A N 1
ATOM 739 C CA . ALA A 1 98 ? -2.787 4.463 15.354 1.00 90.94 98 ALA A CA 1
ATOM 740 C C . ALA A 1 98 ? -4.222 4.417 15.887 1.00 90.94 98 ALA A C 1
ATOM 742 O O . ALA A 1 98 ? -4.706 3.392 16.363 1.00 90.94 98 ALA A O 1
ATOM 743 N N . VAL A 1 99 ? -4.912 5.545 15.797 1.00 93.38 99 VAL A N 1
ATOM 744 C CA . VAL A 1 99 ? -6.288 5.690 16.263 1.00 93.38 99 VAL A CA 1
ATOM 745 C C . VAL A 1 99 ? -7.206 5.769 15.058 1.00 93.38 99 VAL A C 1
ATOM 747 O O . VAL A 1 99 ? -6.962 6.555 14.140 1.00 93.38 99 VAL A O 1
ATOM 750 N N . SER A 1 100 ? -8.271 4.974 15.057 1.00 94.44 100 SER A N 1
ATOM 751 C CA . SER A 1 100 ? -9.259 5.016 13.988 1.00 94.44 100 SER A CA 1
ATOM 752 C C . SER A 1 100 ? -10.065 6.313 14.033 1.00 94.44 100 SER A C 1
ATOM 754 O O . SER A 1 100 ? -10.552 6.732 15.082 1.00 94.44 100 SER A O 1
ATOM 756 N N . LEU A 1 101 ? -10.246 6.951 12.880 1.00 94.69 101 LEU A N 1
ATOM 757 C CA . LEU A 1 101 ? -11.056 8.164 12.728 1.00 94.69 101 LEU A CA 1
ATOM 758 C C . LEU A 1 101 ? -12.540 7.861 12.474 1.00 94.69 101 LEU A C 1
ATOM 760 O O . LEU A 1 101 ? -13.360 8.782 12.502 1.00 94.69 101 LEU A O 1
ATOM 764 N N . ARG A 1 102 ? -12.882 6.590 12.237 1.00 94.75 102 ARG A N 1
ATOM 765 C CA . ARG A 1 102 ? -14.228 6.077 11.933 1.00 94.75 102 ARG A CA 1
ATOM 766 C C . ARG A 1 102 ? -14.392 4.633 12.422 1.00 94.75 102 ARG A C 1
ATOM 768 O O . ARG A 1 102 ? -13.413 4.030 12.851 1.00 94.75 102 ARG A O 1
ATOM 775 N N . ASP A 1 103 ? -15.587 4.074 12.310 1.00 95.12 103 ASP A N 1
ATOM 776 C CA . ASP A 1 103 ? -15.792 2.644 12.551 1.00 95.12 103 ASP A CA 1
ATOM 777 C C . ASP A 1 103 ? -15.214 1.815 11.396 1.00 95.12 103 ASP A C 1
ATOM 779 O O . ASP A 1 103 ? -15.329 2.191 10.225 1.00 95.12 103 ASP A O 1
ATOM 783 N N . LEU A 1 104 ? -14.558 0.706 11.731 1.00 95.19 104 LEU A N 1
ATOM 784 C CA . LEU A 1 104 ? -13.926 -0.207 10.783 1.00 95.19 104 LEU A CA 1
ATOM 785 C C . LEU A 1 104 ? -14.495 -1.613 10.952 1.00 95.19 104 LEU A C 1
ATOM 787 O O . LEU A 1 104 ? -14.491 -2.169 12.054 1.00 95.19 104 LEU A O 1
ATOM 791 N N . ALA A 1 105 ? -14.949 -2.194 9.843 1.00 95.75 105 ALA A N 1
ATOM 792 C CA . ALA A 1 105 ? -15.530 -3.529 9.819 1.00 95.75 105 ALA A CA 1
ATOM 793 C C . ALA A 1 105 ? -14.468 -4.608 9.526 1.00 95.75 105 ALA A C 1
ATOM 795 O O . ALA A 1 105 ? -13.524 -4.349 8.772 1.00 95.75 105 ALA A O 1
ATOM 796 N N . PRO A 1 106 ? -14.622 -5.836 10.060 1.00 95.75 106 PRO A N 1
ATOM 797 C CA . PRO A 1 106 ? -13.757 -6.964 9.729 1.00 95.75 106 PRO A CA 1
ATOM 798 C C . PRO A 1 106 ? -13.646 -7.211 8.221 1.00 95.75 106 PRO A C 1
ATOM 800 O O . PRO A 1 106 ? -14.611 -7.104 7.472 1.00 95.75 106 PRO A O 1
ATOM 803 N N . GLY A 1 107 ? -12.445 -7.562 7.769 1.00 93.12 107 GLY A N 1
ATOM 804 C CA . GLY A 1 107 ? -12.132 -7.832 6.368 1.00 93.12 107 GLY A CA 1
ATOM 805 C C . GLY A 1 107 ? -11.793 -6.599 5.531 1.00 93.12 107 GLY A C 1
ATOM 806 O O . GLY A 1 107 ? -11.177 -6.757 4.476 1.00 93.12 107 GLY A O 1
ATOM 807 N N . GLN A 1 108 ? -12.108 -5.392 6.005 1.00 94.62 108 GLN A N 1
ATOM 808 C CA . GLN A 1 108 ? -11.813 -4.153 5.293 1.00 94.62 108 GLN A CA 1
ATOM 809 C C . GLN A 1 108 ? -10.296 -3.877 5.233 1.00 94.62 108 GLN A C 1
ATOM 811 O O . GLN A 1 108 ? -9.602 -4.058 6.238 1.00 94.62 108 GLN A O 1
ATOM 816 N N . PRO A 1 109 ? -9.753 -3.405 4.093 1.00 95.19 109 PRO A N 1
ATOM 817 C CA . PRO A 1 109 ? -8.375 -2.924 4.024 1.00 95.19 109 PRO A CA 1
ATOM 818 C C . PRO A 1 109 ? -8.206 -1.630 4.830 1.00 95.19 109 PRO A C 1
ATOM 820 O O . PRO A 1 109 ? -8.975 -0.677 4.670 1.00 95.19 109 PRO A O 1
ATOM 823 N N . VAL A 1 110 ? -7.174 -1.578 5.672 1.00 94.44 110 VAL A N 1
ATOM 824 C CA . VAL A 1 110 ? -6.860 -0.395 6.481 1.00 94.44 110 VAL A CA 1
ATOM 825 C C . VAL A 1 110 ? -6.205 0.660 5.597 1.00 94.44 110 VAL A C 1
ATOM 827 O O . VAL A 1 110 ? -5.175 0.411 4.973 1.00 94.44 110 VAL A O 1
ATOM 830 N N . GLN A 1 111 ? -6.779 1.860 5.562 1.00 94.12 111 GLN A N 1
ATOM 831 C CA . GLN A 1 111 ? -6.252 2.990 4.797 1.00 94.12 111 GLN A CA 1
ATOM 832 C C . GLN A 1 111 ? -5.670 4.049 5.730 1.00 94.12 111 GLN A C 1
ATOM 834 O O . GLN A 1 111 ? -6.254 4.359 6.768 1.00 94.12 111 GLN A O 1
ATOM 839 N N . LEU A 1 112 ? -4.567 4.678 5.318 1.00 91.38 112 LEU A N 1
ATOM 840 C CA . LEU A 1 112 ? -3.942 5.776 6.068 1.00 91.38 112 LEU A CA 1
ATOM 841 C C . LEU A 1 112 ? -4.884 6.974 6.271 1.00 91.38 112 LEU A C 1
ATOM 843 O O . LEU A 1 112 ? -4.714 7.730 7.214 1.00 91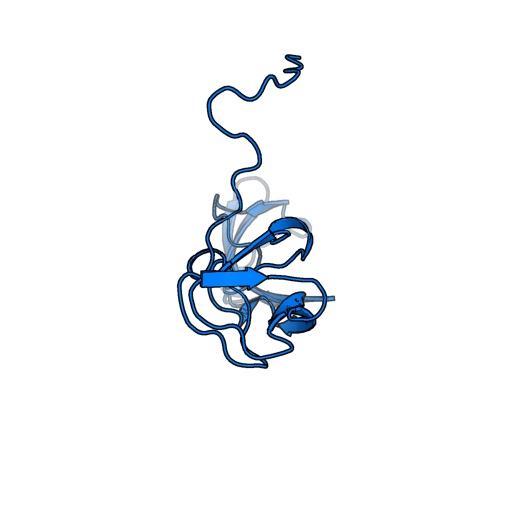.38 112 LEU A O 1
ATOM 847 N N . THR A 1 113 ? -5.875 7.152 5.397 1.00 91.62 113 THR A N 1
ATOM 848 C CA . THR A 1 113 ? -6.889 8.217 5.486 1.00 91.62 113 THR A CA 1
ATOM 849 C C . THR A 1 113 ? -7.962 7.946 6.544 1.00 91.62 113 THR A C 1
ATOM 851 O O . THR A 1 113 ? -8.682 8.859 6.941 1.00 91.62 113 THR A O 1
ATOM 854 N N . MET A 1 114 ? -8.099 6.696 6.996 1.00 92.94 114 MET A N 1
ATOM 855 C CA . MET A 1 114 ? -9.084 6.285 8.002 1.00 92.94 114 MET A CA 1
ATOM 856 C C . MET A 1 114 ? -8.523 6.321 9.419 1.00 92.94 114 MET A C 1
ATOM 858 O O . MET A 1 114 ? -9.272 6.124 10.371 1.00 92.94 114 MET A O 1
ATOM 862 N N . ILE A 1 115 ? -7.224 6.565 9.564 1.00 92.81 115 ILE A N 1
ATOM 863 C CA . ILE A 1 115 ? -6.521 6.497 10.836 1.00 92.81 115 ILE A CA 1
ATOM 864 C C . ILE A 1 115 ? -5.690 7.753 11.044 1.00 92.81 115 ILE A C 1
ATOM 866 O O . ILE A 1 115 ? -5.209 8.386 10.108 1.00 92.81 115 ILE A O 1
ATOM 870 N N . ARG A 1 116 ? -5.474 8.087 12.305 1.00 90.44 116 ARG A N 1
ATOM 871 C CA . ARG A 1 116 ? -4.505 9.084 12.724 1.00 90.44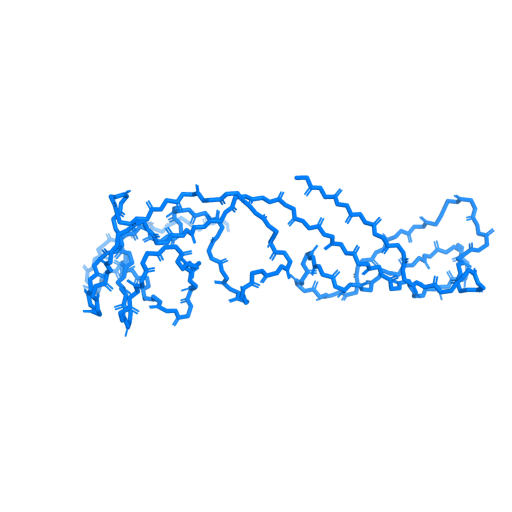 116 ARG A CA 1
ATOM 872 C C . ARG A 1 116 ? -3.355 8.363 13.404 1.00 90.44 116 ARG A C 1
ATOM 874 O O . ARG A 1 116 ? -3.574 7.599 14.340 1.00 90.44 116 ARG A O 1
ATOM 881 N N . GLN A 1 117 ? -2.134 8.619 12.946 1.00 83.19 117 GLN A N 1
ATOM 882 C CA . GLN A 1 117 ? -0.933 8.139 13.627 1.00 83.19 117 GLN A CA 1
ATOM 883 C C . GLN A 1 117 ? -0.919 8.638 15.073 1.00 83.19 117 GLN A C 1
ATOM 885 O O . GLN A 1 117 ? -1.219 9.810 15.326 1.00 83.19 117 GLN A O 1
ATOM 890 N N . ALA A 1 118 ? -0.553 7.767 16.013 1.00 74.12 118 ALA A N 1
ATOM 891 C CA . ALA A 1 118 ? -0.252 8.225 17.357 1.00 74.12 118 ALA A CA 1
ATOM 892 C C . ALA A 1 118 ? 0.909 9.222 17.312 1.00 74.12 118 ALA A C 1
ATOM 894 O O . ALA A 1 118 ? 1.870 9.068 16.554 1.00 74.12 118 ALA A O 1
ATOM 895 N N . TRP A 1 119 ? 0.815 10.253 18.145 1.00 68.12 119 TRP A N 1
ATOM 896 C CA . TRP A 1 119 ? 1.918 11.174 18.374 1.00 68.12 119 TRP A CA 1
ATOM 897 C C . TRP A 1 119 ? 3.115 10.389 18.916 1.00 68.12 119 TRP A C 1
ATOM 899 O O . TRP A 1 119 ? 3.087 9.943 20.061 1.00 68.12 119 TRP A O 1
ATOM 909 N N . ARG A 1 120 ? 4.162 10.221 18.101 1.00 65.25 120 ARG A N 1
ATOM 910 C CA . ARG A 1 120 ? 5.426 9.610 18.548 1.00 65.25 120 ARG A CA 1
ATOM 911 C C . ARG A 1 120 ? 6.246 10.551 19.434 1.00 65.25 120 ARG A C 1
ATOM 913 O O . ARG A 1 120 ? 7.042 10.086 20.240 1.00 65.25 120 ARG A O 1
ATOM 920 N N . VAL A 1 121 ? 6.022 11.860 19.298 1.00 63.97 121 VAL A N 1
ATOM 921 C CA . VAL A 1 121 ? 6.626 12.911 20.122 1.00 63.97 121 VAL A CA 1
ATOM 922 C C . VAL A 1 121 ? 5.517 13.839 20.600 1.00 63.97 121 VAL A C 1
ATOM 924 O O . VAL A 1 121 ? 4.701 14.301 19.800 1.00 63.97 121 VAL A O 1
ATOM 927 N N . LYS A 1 122 ? 5.463 14.079 21.908 1.00 67.69 122 LYS A N 1
ATOM 928 C CA . LYS A 1 122 ? 4.531 15.014 22.545 1.00 67.69 122 LYS A CA 1
ATOM 929 C C . LYS A 1 122 ? 5.231 16.340 22.847 1.00 67.69 122 LYS A C 1
ATOM 931 O O . LYS A 1 122 ? 6.445 16.379 23.028 1.00 67.69 122 LYS A O 1
ATOM 936 N N . ALA A 1 123 ? 4.467 17.429 22.923 1.00 60.44 123 ALA A N 1
ATOM 937 C CA . ALA A 1 123 ? 5.003 18.722 23.349 1.00 60.44 123 ALA A CA 1
ATOM 938 C C . ALA A 1 123 ? 5.662 18.594 24.738 1.00 60.44 123 ALA A C 1
ATOM 940 O O . ALA A 1 123 ? 5.094 17.975 25.636 1.00 60.44 123 ALA A O 1
ATOM 941 N N . GLY A 1 124 ? 6.876 19.130 24.887 1.00 77.25 124 GLY A N 1
ATOM 942 C CA . GLY A 1 124 ? 7.680 19.012 26.112 1.00 77.25 124 GLY A CA 1
ATOM 943 C C . GLY A 1 124 ? 8.459 17.697 26.264 1.00 77.25 124 GLY A C 1
ATOM 944 O O . GLY A 1 124 ? 9.232 17.556 27.209 1.00 77.25 124 GLY A O 1
ATOM 945 N N . GLN A 1 125 ? 8.312 16.739 25.343 1.00 79.75 125 GLN A N 1
ATOM 946 C CA . GLN A 1 125 ? 9.084 15.498 25.364 1.00 79.75 125 GLN A CA 1
ATOM 947 C C . GLN A 1 125 ? 10.512 15.752 24.860 1.00 79.75 125 GLN A C 1
ATOM 949 O O . GLN A 1 125 ? 10.711 16.164 23.717 1.00 79.75 125 GLN A O 1
ATOM 954 N N . ARG A 1 126 ? 1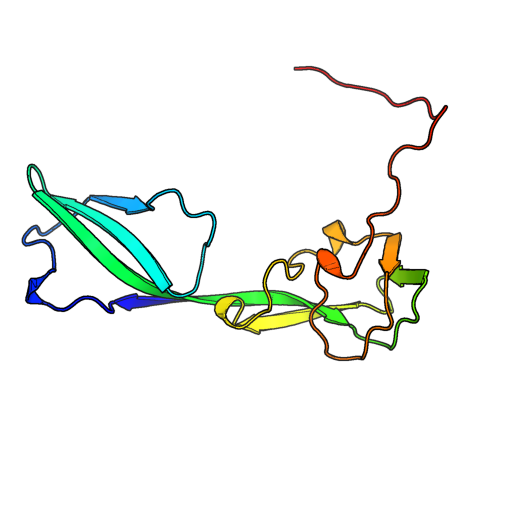1.519 15.484 25.702 1.00 76.56 126 ARG A N 1
ATOM 955 C CA . ARG A 1 126 ? 12.930 15.501 25.287 1.00 76.56 126 ARG A CA 1
ATOM 956 C C . ARG A 1 126 ? 13.188 14.329 24.340 1.00 76.56 126 ARG A C 1
ATOM 958 O O . ARG A 1 126 ? 12.940 13.182 24.705 1.00 76.56 126 ARG A O 1
ATOM 965 N N . VAL A 1 127 ? 13.678 14.621 23.139 1.00 83.75 127 VAL A N 1
ATOM 966 C CA . VAL A 1 127 ? 14.048 13.622 22.128 1.00 83.75 127 VAL A CA 1
ATOM 967 C C . VAL A 1 127 ? 15.484 13.854 21.672 1.00 83.75 127 VAL A C 1
ATOM 969 O O . VAL A 1 127 ? 15.920 14.997 21.548 1.00 83.75 127 VAL A O 1
ATOM 972 N N . GLN A 1 128 ? 16.222 12.769 21.440 1.00 81.50 128 GLN A N 1
ATOM 973 C CA . GLN A 1 128 ? 17.567 12.826 20.876 1.00 81.50 128 GLN A CA 1
ATOM 974 C C . GLN A 1 128 ? 17.454 12.935 19.353 1.00 81.50 128 GLN A C 1
ATOM 976 O O . GLN A 1 128 ? 16.891 12.053 18.705 1.00 81.50 128 GLN A O 1
ATOM 981 N N . VAL A 1 129 ? 17.962 14.030 18.789 1.00 77.12 129 VAL A N 1
ATOM 982 C CA . VAL A 1 129 ? 18.013 14.261 17.340 1.00 77.12 129 VAL A CA 1
ATOM 983 C C . VAL A 1 129 ? 19.430 13.955 16.866 1.00 77.12 129 VAL A C 1
ATOM 985 O O . VAL A 1 129 ? 20.386 14.480 17.428 1.00 77.12 129 VAL A O 1
ATOM 988 N N . ILE A 1 130 ? 19.564 13.104 15.849 1.00 79.75 130 ILE A N 1
ATOM 989 C CA . ILE A 1 130 ? 20.838 12.836 15.172 1.00 79.75 130 ILE A CA 1
ATOM 990 C C . ILE A 1 130 ? 20.752 13.513 13.805 1.00 79.75 130 ILE A C 1
ATOM 992 O O . ILE A 1 130 ? 19.873 13.175 13.012 1.00 79.75 130 ILE A O 1
ATOM 996 N N . ALA A 1 131 ? 21.617 14.495 13.562 1.00 66.38 131 ALA A N 1
ATOM 997 C CA . ALA A 1 131 ? 21.784 15.133 12.261 1.00 66.38 131 ALA A CA 1
ATOM 998 C C . ALA A 1 131 ? 23.051 14.571 11.600 1.00 66.38 131 ALA A C 1
ATOM 1000 O O . ALA A 1 131 ? 24.098 14.547 12.246 1.00 66.38 131 ALA A O 1
ATOM 1001 N N . ASN A 1 132 ? 22.925 14.117 10.351 1.00 50.22 132 ASN A N 1
ATOM 1002 C CA . ASN A 1 132 ? 24.025 13.677 9.488 1.00 50.22 132 ASN A CA 1
ATOM 1003 C C . ASN A 1 132 ? 24.207 14.669 8.343 1.00 50.22 132 ASN A C 1
ATOM 1005 O O . ASN A 1 132 ? 23.164 15.153 7.843 1.00 50.22 132 ASN A O 1
#

InterPro domains:
  IPR013974 SAF domain [PF08666] (55-116)
  IPR013974 SAF domain [SM00858] (54-116)
  IPR017585 Flagella basal body P-ring formation protein FlgA, SAF domain [TIGR03170] (43-132)
  IPR039246 Flagellar protein FlgA [PTHR36307] (2-132)

Radius of gyration: 20.64 Å; chains: 1; bounding box: 40×31×60 Å

Secondary structure (DSSP, 8-state):
-EEEEE-S-GGGS-SSSSPEEEE-S----SEEEEEEEEETTEEEEEEEEEEEEEEEEEESS-B-TT-B--TTTEEEEEEEGGGSPTTB---GGGGTT-EESS-B-TTPBPBGGGEE---SS-TT--------

Foldseek 3Di:
DKDKAWPDDPVQDDPDPDWDWDFDPDPDPFAWGWIWTDDPPDIGITTMGMWDKAWFKFFAAKAAAQGFDDPVGIDIDIGTPNPADPQFGRDPVQRHRWGARHIHHGPHGDHPVRTHHDDPDDPPDDDDDDDD

pLDDT: mean 87.29, std 8.74, range [50.22, 96.0]

Organism: Salmonella typhimurium (NCBI:txid90371)

Sequence (132 aa):
EVVVTLRSSPNLLPSCEQPAFSMTGSAKLWGNVNVVARCANEKRYLQVNVQATGNYVAVAAPIARGGKLTPANVTLKRGRLDQLPPRTVLDIRQIQDAVSLRDLAPGQPVQLTMIRQAWRVKAGQRVQVIAN